Protein AF-T1I8A7-F1 (afdb_monomer_lite)

Sequence (110 aa):
MKFIPIVVASLFAVAVHAVDGAIKDGTYRAETVNFDDKGWKPFVEVTYKDGKIAAVKFDYNSQKDGHLKTTDVEYNKKMKAATGANPE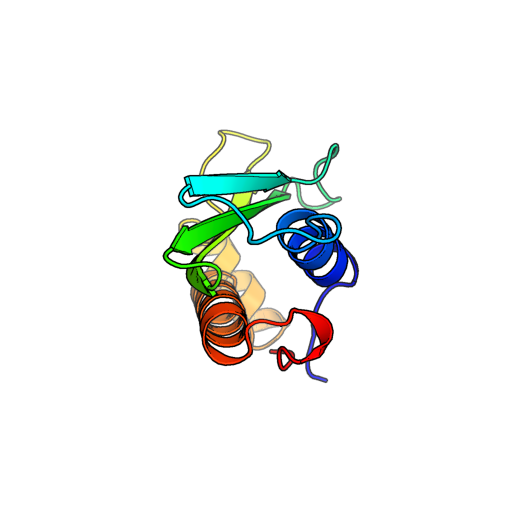EYTVKLAQGLVEKQNPENVDGV

Radius of gyration: 14.25 Å; chains: 1; bounding box: 34×22×40 Å

Organism: Rhodnius prolixus (NCBI:txid13249)

Secondary structure (DSSP, 8-state):
-----HHHHHHHHHHH---SSPPPSEEEEEE-SS--TTSEEEEEEEEEETTEEEEEEEEEEETTT--BGGG-HHHHHHHHHHHS--HHHHHHHHHHHHHHHSSGGGPPP-

Structure (mmCIF, N/CA/C/O backbone):
data_AF-T1I8A7-F1
#
_entry.id   AF-T1I8A7-F1
#
loop_
_atom_site.group_PDB
_atom_site.id
_atom_site.type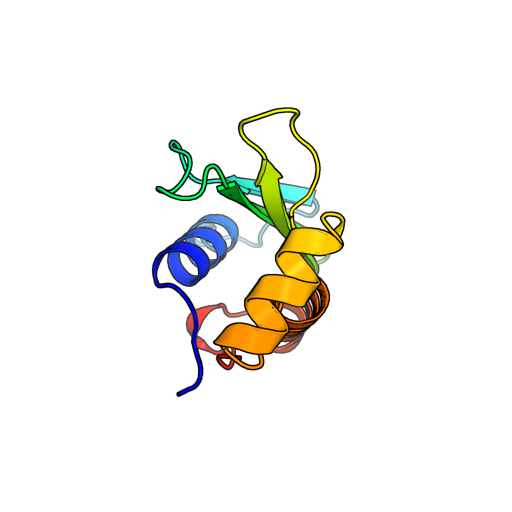_symbol
_atom_site.label_atom_id
_atom_site.label_alt_id
_atom_site.label_comp_id
_atom_site.label_asym_id
_atom_site.label_entity_id
_atom_site.label_seq_id
_atom_site.pdbx_PDB_ins_code
_atom_site.Cartn_x
_atom_site.Cartn_y
_atom_site.Cartn_z
_atom_site.occupancy
_atom_site.B_iso_or_equiv
_atom_site.auth_seq_id
_atom_site.auth_comp_id
_atom_site.auth_asym_id
_atom_site.auth_atom_id
_atom_site.pdbx_PDB_model_num
ATOM 1 N N . MET A 1 1 ? -19.929 -0.951 -0.775 1.00 41.38 1 MET A N 1
ATOM 2 C CA . MET A 1 1 ? -19.191 0.126 -1.464 1.00 41.38 1 MET A CA 1
ATOM 3 C C . MET A 1 1 ? -17.737 -0.299 -1.466 1.00 41.38 1 MET A C 1
ATOM 5 O O . MET A 1 1 ? -17.210 -0.494 -0.383 1.00 41.38 1 MET A O 1
ATOM 9 N N . LYS A 1 2 ? -17.166 -0.591 -2.637 1.00 54.22 2 LYS A N 1
ATOM 10 C CA . LYS A 1 2 ? -15.758 -0.984 -2.786 1.00 54.22 2 LYS A CA 1
ATOM 11 C C . LYS A 1 2 ? -14.898 0.265 -2.544 1.00 54.22 2 LYS A C 1
ATOM 13 O O . LYS A 1 2 ? -15.100 1.256 -3.243 1.00 54.22 2 LYS A O 1
ATOM 18 N N . PHE A 1 3 ? -14.023 0.261 -1.543 1.00 57.38 3 PHE A N 1
ATOM 19 C CA . PHE A 1 3 ? -13.201 1.411 -1.168 1.00 57.38 3 PHE A CA 1
ATOM 20 C C . PHE A 1 3 ? -11.779 1.250 -1.718 1.00 57.38 3 PHE A C 1
ATOM 22 O O . PHE A 1 3 ? -11.038 0.356 -1.321 1.00 57.38 3 PHE A O 1
ATOM 29 N N . ILE A 1 4 ? -11.369 2.170 -2.593 1.00 57.66 4 ILE A N 1
ATOM 30 C CA . ILE A 1 4 ? -9.955 2.519 -2.775 1.00 57.66 4 ILE A CA 1
ATOM 31 C C . ILE A 1 4 ? -9.823 3.969 -2.324 1.00 57.66 4 ILE A C 1
ATOM 33 O O . ILE A 1 4 ? -10.452 4.844 -2.924 1.00 57.66 4 ILE A O 1
ATOM 37 N N . PRO A 1 5 ? -9.053 4.267 -1.266 1.00 59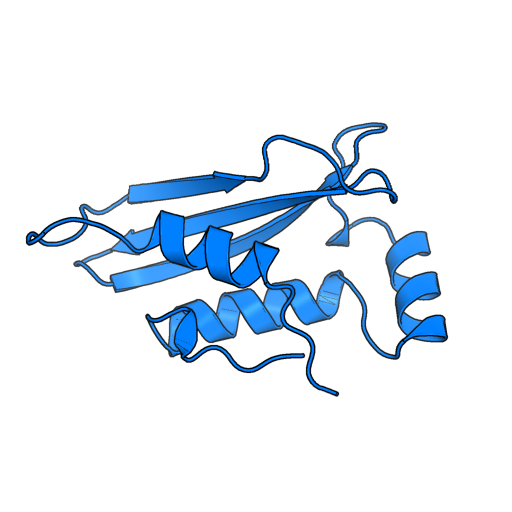.56 5 PRO A N 1
ATOM 38 C CA . PRO A 1 5 ? -8.780 5.648 -0.909 1.00 59.56 5 PRO A CA 1
ATOM 39 C C . PRO A 1 5 ? -8.058 6.329 -2.077 1.00 59.56 5 PRO A C 1
ATOM 41 O O . PRO A 1 5 ? -7.071 5.791 -2.573 1.00 59.56 5 PRO A O 1
ATOM 44 N N . ILE A 1 6 ? -8.491 7.529 -2.475 1.00 60.62 6 ILE A N 1
ATOM 45 C CA . ILE A 1 6 ? -7.841 8.340 -3.529 1.00 60.62 6 ILE A CA 1
ATOM 46 C C . ILE A 1 6 ? -6.322 8.450 -3.290 1.00 60.62 6 ILE A C 1
ATOM 48 O O . ILE A 1 6 ? -5.532 8.382 -4.223 1.00 60.62 6 ILE A O 1
ATOM 52 N N . VAL A 1 7 ? -5.904 8.516 -2.022 1.00 60.06 7 VAL A N 1
ATOM 53 C CA . VAL A 1 7 ? -4.494 8.543 -1.597 1.00 60.06 7 VAL A CA 1
ATOM 54 C C . VAL A 1 7 ? -3.708 7.302 -2.048 1.00 60.06 7 VAL A C 1
ATOM 56 O O . VAL A 1 7 ? -2.550 7.421 -2.434 1.00 60.06 7 VAL A O 1
ATOM 59 N N . VAL A 1 8 ? -4.326 6.119 -2.038 1.00 64.56 8 VAL A N 1
ATOM 60 C CA . VAL A 1 8 ? -3.699 4.853 -2.454 1.00 64.56 8 VAL A CA 1
ATOM 61 C C . VAL A 1 8 ? -3.556 4.796 -3.974 1.00 64.56 8 VAL A C 1
ATOM 63 O O . VAL A 1 8 ? -2.491 4.436 -4.469 1.00 64.56 8 VAL A O 1
ATOM 66 N N . ALA A 1 9 ? -4.580 5.237 -4.712 1.00 63.56 9 ALA A N 1
ATOM 67 C CA . ALA A 1 9 ? -4.505 5.365 -6.167 1.00 63.56 9 ALA A CA 1
ATOM 68 C C . ALA A 1 9 ? -3.393 6.343 -6.592 1.00 63.56 9 ALA A C 1
ATOM 70 O O . ALA A 1 9 ? -2.603 6.023 -7.478 1.00 63.56 9 ALA A O 1
ATOM 71 N N . SER A 1 10 ? -3.255 7.482 -5.901 1.00 65.88 10 SER A N 1
ATOM 72 C CA . SER A 1 10 ? -2.175 8.446 -6.153 1.00 65.88 10 SER A CA 1
ATOM 73 C C . SER A 1 10 ? -0.785 7.883 -5.843 1.00 65.88 10 SER A C 1
ATOM 75 O O . SER A 1 10 ? 0.144 8.114 -6.612 1.00 65.88 10 SER A O 1
ATOM 77 N N . LEU A 1 11 ? -0.619 7.122 -4.754 1.00 73.38 11 LEU A N 1
ATOM 78 C CA . LEU A 1 11 ? 0.661 6.478 -4.431 1.00 73.38 11 LEU A CA 1
ATOM 79 C C . LEU A 1 11 ? 1.054 5.434 -5.479 1.00 73.38 11 LEU A C 1
ATOM 81 O O . LEU A 1 11 ? 2.208 5.400 -5.908 1.00 73.38 11 LEU A O 1
ATOM 85 N N . PHE A 1 12 ? 0.098 4.613 -5.919 1.00 67.81 12 PHE A N 1
ATOM 86 C CA . PHE A 1 12 ? 0.359 3.650 -6.977 1.00 67.81 12 PHE A CA 1
ATOM 87 C C . PHE A 1 12 ? 0.665 4.333 -8.312 1.00 67.81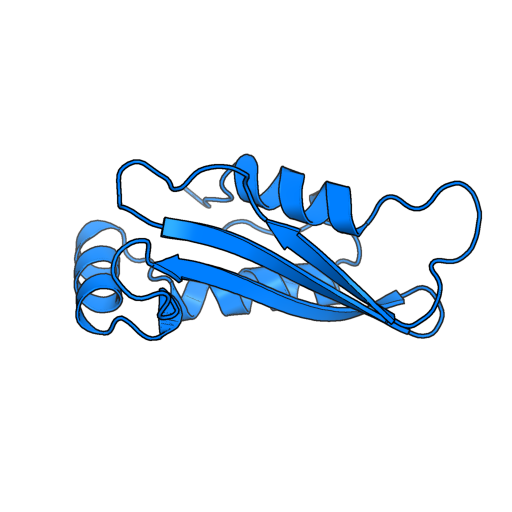 12 PHE A C 1
ATOM 89 O O . PHE A 1 12 ? 1.582 3.906 -9.005 1.00 67.81 12 PHE A O 1
ATOM 96 N N . ALA A 1 13 ? -0.030 5.421 -8.650 1.00 66.88 13 ALA A N 1
ATOM 97 C CA . ALA A 1 13 ? 0.274 6.206 -9.839 1.00 66.88 13 ALA A CA 1
ATOM 98 C C . ALA A 1 13 ? 1.708 6.759 -9.787 1.00 66.88 13 ALA A C 1
ATOM 100 O O . ALA A 1 13 ? 2.470 6.544 -10.725 1.00 66.88 13 ALA A O 1
ATOM 101 N N . VAL A 1 14 ? 2.131 7.393 -8.688 1.00 63.41 14 VAL A N 1
ATOM 102 C CA . VAL A 1 14 ? 3.494 7.950 -8.559 1.00 63.41 14 VAL A CA 1
ATOM 103 C C . VAL A 1 14 ? 4.582 6.883 -8.744 1.00 63.41 14 VAL A C 1
ATOM 105 O O . VAL A 1 14 ? 5.596 7.163 -9.375 1.00 63.41 14 VAL A O 1
ATOM 108 N N . ALA A 1 15 ? 4.367 5.652 -8.269 1.00 60.03 15 ALA A N 1
ATOM 109 C CA . ALA A 1 15 ? 5.314 4.548 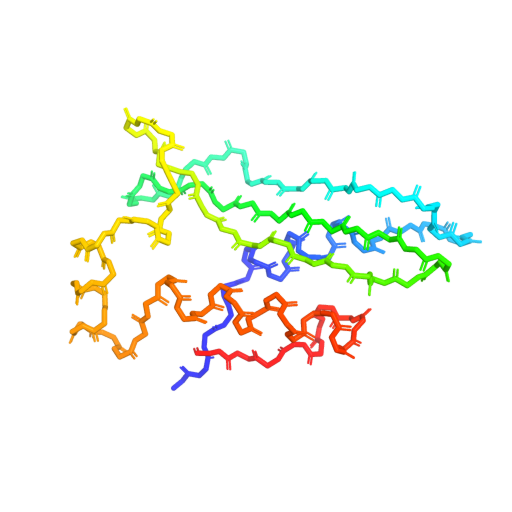-8.455 1.00 60.03 15 ALA A CA 1
ATOM 110 C C . ALA A 1 15 ? 5.310 3.933 -9.876 1.00 60.03 15 ALA A C 1
ATOM 112 O O . ALA A 1 15 ? 6.187 3.129 -10.191 1.00 60.03 15 ALA A O 1
ATOM 113 N N . VAL A 1 16 ? 4.329 4.272 -10.722 1.00 62.12 16 VAL A N 1
ATOM 114 C CA . VAL A 1 16 ? 4.141 3.711 -12.077 1.00 62.12 16 VAL A CA 1
ATOM 115 C C . VAL A 1 16 ? 4.531 4.685 -13.195 1.00 62.12 16 VAL A C 1
ATOM 117 O O . VAL A 1 16 ? 4.812 4.254 -14.311 1.00 62.12 16 VAL A O 1
ATOM 120 N N . HIS A 1 17 ? 4.649 5.987 -12.920 1.00 56.62 17 HIS A N 1
ATOM 121 C CA . HIS A 1 17 ? 5.047 6.963 -13.939 1.00 56.62 17 HIS A CA 1
ATOM 122 C C . HIS A 1 17 ? 6.568 6.97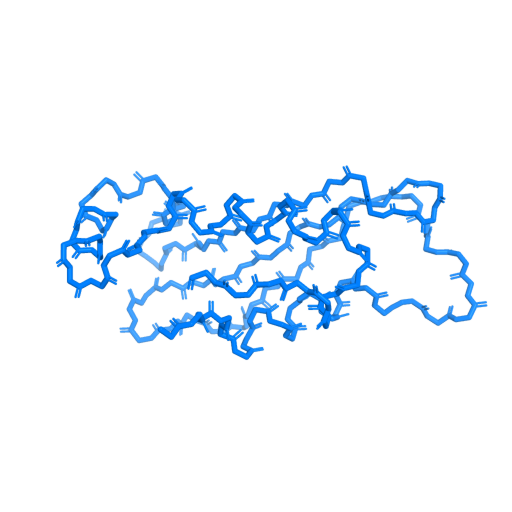0 -14.171 1.00 56.62 17 HIS A C 1
ATOM 124 O O . HIS A 1 17 ? 7.307 7.682 -13.491 1.00 56.62 17 HIS A O 1
ATOM 130 N N . ALA A 1 18 ? 7.028 6.253 -15.200 1.00 48.28 18 ALA A N 1
ATOM 131 C CA . ALA A 1 18 ? 8.282 6.569 -15.878 1.00 48.28 18 ALA A CA 1
ATOM 132 C C . ALA A 1 18 ? 8.016 7.009 -17.323 1.00 48.28 18 ALA A C 1
ATOM 134 O O . ALA A 1 18 ? 7.353 6.326 -18.099 1.00 48.28 18 ALA A O 1
ATOM 135 N N . VAL A 1 19 ? 8.548 8.188 -17.634 1.00 46.25 19 VAL A N 1
ATOM 136 C CA . VAL A 1 19 ? 8.667 8.835 -18.947 1.00 46.25 19 VAL A CA 1
ATOM 137 C C . VAL A 1 19 ? 9.212 7.872 -20.005 1.00 46.25 19 VAL A C 1
ATOM 139 O O . VAL A 1 19 ? 10.302 7.354 -19.796 1.00 46.25 19 VAL A O 1
ATOM 142 N N . ASP A 1 20 ? 8.480 7.695 -21.116 1.00 49.53 20 ASP A N 1
ATOM 143 C CA . ASP A 1 20 ? 8.882 7.283 -22.488 1.00 49.53 20 ASP A CA 1
ATOM 144 C C . ASP A 1 20 ? 10.015 6.240 -22.686 1.00 49.53 20 ASP A C 1
ATOM 146 O O . ASP A 1 20 ? 10.580 6.089 -23.769 1.00 49.53 20 ASP A O 1
ATOM 150 N N . GLY A 1 21 ? 10.339 5.465 -21.657 1.00 56.31 21 GLY A N 1
ATOM 151 C CA . GLY A 1 21 ? 11.402 4.473 -21.625 1.00 56.31 21 GLY A CA 1
ATOM 152 C C . GLY A 1 21 ? 11.072 3.398 -20.599 1.00 56.31 21 GLY A C 1
ATOM 153 O O . GLY A 1 21 ? 10.456 3.672 -19.571 1.00 56.31 21 GLY A O 1
ATOM 154 N N . ALA A 1 22 ? 11.453 2.156 -20.899 1.00 66.94 22 ALA A N 1
ATOM 155 C CA . ALA A 1 22 ? 11.194 1.014 -20.030 1.00 66.94 22 ALA A CA 1
ATOM 156 C C . ALA A 1 22 ? 11.653 1.312 -18.592 1.00 66.94 22 ALA A C 1
ATOM 158 O O . ALA A 1 22 ? 12.802 1.711 -18.371 1.00 66.94 22 ALA A O 1
ATOM 159 N N . ILE A 1 23 ? 10.751 1.128 -17.621 1.00 75.12 23 ILE A N 1
ATOM 160 C CA . ILE A 1 23 ? 11.089 1.235 -16.199 1.00 75.12 23 ILE A CA 1
ATOM 161 C C . ILE A 1 23 ? 12.251 0.282 -15.925 1.00 75.12 23 ILE A C 1
ATOM 163 O O . ILE A 1 23 ? 12.194 -0.894 -16.289 1.00 75.12 23 ILE A O 1
ATOM 167 N N . LYS A 1 24 ? 13.320 0.803 -15.315 1.00 84.38 24 LYS A N 1
ATOM 168 C CA . LYS A 1 24 ? 14.473 -0.014 -14.941 1.00 84.38 24 LYS A CA 1
ATOM 169 C C . LYS A 1 24 ? 14.070 -1.004 -13.857 1.00 84.38 24 LYS A C 1
ATOM 171 O O . LYS A 1 24 ? 13.308 -0.667 -12.953 1.00 84.38 24 LYS A O 1
ATOM 176 N N . ASP A 1 25 ? 14.649 -2.193 -13.921 1.00 89.94 25 ASP A N 1
ATOM 177 C CA . ASP A 1 25 ? 14.532 -3.172 -12.850 1.00 89.94 25 ASP A CA 1
ATOM 178 C C . ASP A 1 25 ? 14.988 -2.564 -11.519 1.00 89.94 25 ASP A C 1
ATOM 180 O O . ASP A 1 25 ? 16.040 -1.922 -11.430 1.00 89.94 25 ASP A O 1
ATOM 184 N N . GLY A 1 26 ? 14.187 -2.764 -10.477 1.00 89.56 26 GLY A N 1
ATOM 185 C CA . GLY A 1 26 ? 14.437 -2.176 -9.167 1.00 89.56 26 GLY A CA 1
ATOM 186 C C . GLY A 1 26 ? 13.176 -2.032 -8.327 1.00 89.56 26 GLY A C 1
ATOM 187 O O . GLY A 1 26 ? 12.064 -2.240 -8.805 1.00 89.56 26 GLY A O 1
ATOM 188 N N . THR A 1 27 ? 13.358 -1.669 -7.058 1.00 92.38 27 THR A N 1
ATOM 189 C CA . THR A 1 27 ? 12.258 -1.418 -6.119 1.00 92.38 27 THR A CA 1
ATOM 190 C C . THR A 1 27 ? 12.129 0.073 -5.851 1.00 92.38 27 THR A C 1
ATOM 192 O O . THR A 1 27 ? 13.090 0.726 -5.447 1.00 92.38 27 THR A O 1
ATOM 195 N N . TYR A 1 28 ? 10.923 0.594 -6.041 1.00 89.44 28 TYR A N 1
ATOM 196 C CA . TYR A 1 28 ? 10.572 1.999 -5.883 1.00 89.44 28 TYR A CA 1
ATOM 197 C C . TYR A 1 28 ? 9.588 2.141 -4.735 1.00 89.44 28 TYR A C 1
ATOM 199 O O . TYR A 1 28 ? 8.638 1.368 -4.639 1.00 89.44 28 TYR A O 1
ATOM 207 N N . ARG A 1 29 ? 9.801 3.132 -3.870 1.00 90.56 29 ARG A N 1
ATOM 208 C CA . ARG A 1 29 ? 8.950 3.386 -2.706 1.00 90.56 29 ARG A CA 1
ATOM 209 C C . ARG A 1 29 ? 8.287 4.751 -2.822 1.00 90.56 29 ARG A C 1
ATOM 211 O O . ARG A 1 29 ? 8.966 5.739 -3.083 1.00 90.56 29 ARG A O 1
ATOM 218 N N . ALA A 1 30 ? 6.987 4.802 -2.556 1.00 88.50 30 ALA A N 1
ATOM 219 C CA . ALA A 1 30 ? 6.236 6.037 -2.373 1.00 88.50 30 ALA A CA 1
ATOM 220 C C . ALA A 1 30 ? 5.485 5.990 -1.037 1.00 88.50 30 ALA A C 1
ATOM 222 O O . ALA A 1 30 ? 4.975 4.947 -0.636 1.00 88.50 30 ALA A O 1
ATOM 223 N N . GLU A 1 31 ? 5.400 7.120 -0.343 1.00 90.38 31 GLU A N 1
ATOM 224 C CA . GLU A 1 31 ? 4.652 7.265 0.908 1.00 90.38 31 GLU A CA 1
ATOM 225 C C . GLU A 1 31 ? 4.066 8.672 1.024 1.00 90.38 31 GLU A C 1
ATOM 227 O O . GLU A 1 31 ? 4.544 9.606 0.376 1.00 90.38 31 GLU A O 1
ATOM 232 N N . THR A 1 32 ? 3.012 8.839 1.824 1.00 87.94 32 THR A N 1
ATOM 233 C CA . THR A 1 32 ? 2.488 10.183 2.101 1.00 87.94 32 THR A CA 1
ATOM 234 C C . THR A 1 32 ? 3.447 10.965 2.989 1.00 87.94 32 THR A C 1
ATOM 236 O O . THR A 1 32 ? 4.148 10.395 3.818 1.00 87.94 32 THR A O 1
ATOM 239 N N . VAL A 1 33 ? 3.448 12.293 2.861 1.00 89.19 33 VAL A N 1
ATOM 240 C CA . VAL A 1 33 ? 4.275 13.165 3.715 1.00 89.19 33 VAL A CA 1
ATOM 241 C C . VAL A 1 33 ? 3.810 13.106 5.173 1.00 89.19 33 VAL A C 1
ATOM 243 O O . VAL A 1 33 ? 4.624 13.003 6.088 1.00 89.19 33 VAL A O 1
ATOM 246 N N . ASN A 1 34 ? 2.493 13.127 5.382 1.00 92.06 34 ASN A N 1
ATOM 247 C CA . ASN A 1 34 ? 1.878 13.185 6.704 1.00 92.06 34 ASN A CA 1
ATOM 248 C C . ASN A 1 34 ? 1.211 11.854 7.079 1.00 92.06 34 ASN A C 1
ATOM 250 O O . ASN A 1 34 ? 0.811 11.074 6.206 1.00 92.06 34 ASN A O 1
ATOM 254 N N . PHE A 1 35 ? 1.072 11.634 8.386 1.00 94.00 35 PHE A N 1
ATOM 255 C CA . PHE A 1 35 ? 0.188 10.616 8.955 1.00 94.00 35 PHE A CA 1
ATOM 256 C C . PHE A 1 35 ? -1.275 11.067 8.829 1.00 94.00 35 PHE A C 1
ATOM 258 O O . PHE A 1 35 ? -1.553 12.266 8.820 1.00 94.00 35 PHE A O 1
ATOM 265 N N . ASP A 1 36 ? -2.197 10.112 8.728 1.00 92.75 36 ASP A N 1
ATOM 266 C CA . ASP A 1 36 ? -3.635 10.378 8.786 1.00 92.75 36 ASP A CA 1
ATOM 267 C C . ASP A 1 36 ? -4.107 10.716 10.216 1.00 92.75 36 ASP A C 1
ATOM 269 O O . ASP A 1 36 ? -3.364 10.576 11.191 1.00 92.75 36 ASP A O 1
ATOM 273 N N . ASP A 1 37 ? -5.377 11.107 10.363 1.00 93.25 37 ASP A N 1
ATOM 274 C CA . ASP A 1 37 ? -5.995 11.435 11.663 1.00 93.25 37 ASP A CA 1
ATOM 275 C C . ASP A 1 37 ? -6.043 10.247 12.646 1.00 93.25 37 ASP A C 1
ATOM 277 O O . ASP A 1 37 ? -6.434 10.389 13.807 1.00 93.25 37 ASP A O 1
ATOM 281 N N . LYS A 1 38 ? -5.709 9.040 12.178 1.00 92.69 38 LYS A N 1
ATOM 282 C CA . LYS A 1 38 ? -5.622 7.811 12.970 1.00 92.69 38 LYS A CA 1
ATOM 283 C C . LYS A 1 38 ? -4.171 7.428 13.280 1.00 92.69 38 LYS A C 1
ATOM 285 O O . LYS A 1 38 ? -3.967 6.380 13.891 1.00 92.69 38 LYS A O 1
ATOM 290 N N . GLY A 1 39 ? -3.196 8.261 12.912 1.00 95.88 39 GLY A N 1
ATOM 291 C CA . GLY A 1 39 ? -1.776 8.050 13.175 1.00 95.88 39 GLY A CA 1
ATOM 292 C C . GLY A 1 39 ? -1.112 7.048 12.229 1.00 95.88 39 GLY A C 1
ATOM 293 O O . GLY A 1 39 ? -0.097 6.462 12.598 1.00 95.88 39 GLY A O 1
ATOM 294 N N . TRP A 1 40 ? -1.658 6.824 11.031 1.00 96.19 40 TRP A N 1
ATOM 295 C CA . TRP A 1 40 ? -1.110 5.887 10.047 1.00 96.19 40 TRP A CA 1
ATOM 296 C C . TRP A 1 40 ? -0.579 6.607 8.810 1.00 96.19 40 TRP A C 1
ATOM 298 O O . TRP A 1 40 ? -1.242 7.474 8.248 1.00 96.19 40 TRP A O 1
ATOM 308 N N . LYS A 1 41 ? 0.608 6.212 8.343 1.00 95.19 41 LYS A N 1
ATOM 309 C CA . LYS A 1 41 ? 1.224 6.740 7.120 1.00 95.19 41 LYS A CA 1
ATOM 310 C C . LYS A 1 41 ? 1.290 5.654 6.042 1.00 95.19 41 LYS A C 1
ATOM 312 O O . LYS A 1 41 ? 2.139 4.766 6.173 1.00 95.19 41 LYS A O 1
ATOM 317 N N . PRO A 1 42 ? 0.418 5.677 5.015 1.00 94.56 42 PRO A N 1
ATOM 318 C CA . PRO A 1 42 ? 0.461 4.704 3.929 1.00 94.56 42 PRO A CA 1
ATOM 319 C C . PRO A 1 42 ? 1.759 4.793 3.129 1.00 94.56 42 PRO A C 1
ATOM 321 O O . PRO A 1 42 ? 2.287 5.879 2.877 1.00 94.56 42 PRO A O 1
ATOM 324 N N . PHE A 1 43 ? 2.219 3.638 2.666 1.00 94.19 43 PHE A N 1
ATOM 325 C CA . PHE A 1 43 ? 3.308 3.513 1.715 1.00 94.19 43 PHE A CA 1
ATOM 326 C C . PHE A 1 43 ? 3.061 2.367 0.741 1.00 94.19 43 PHE A C 1
ATOM 328 O O . PHE A 1 43 ? 2.417 1.374 1.080 1.00 94.19 43 PHE A O 1
ATOM 335 N N . VAL A 1 44 ? 3.653 2.476 -0.442 1.00 94.38 44 VAL A N 1
ATOM 336 C CA . VAL A 1 44 ? 3.785 1.389 -1.406 1.00 94.38 44 VAL A CA 1
ATOM 337 C C . VAL A 1 44 ? 5.251 1.197 -1.777 1.00 94.38 44 VAL A C 1
ATOM 339 O O . VAL A 1 44 ? 5.983 2.165 -1.969 1.00 94.38 44 VAL A O 1
ATOM 342 N N . GLU A 1 45 ? 5.671 -0.055 -1.904 1.00 94.19 45 GLU A N 1
ATOM 343 C CA . GLU A 1 45 ? 6.896 -0.460 -2.584 1.00 94.19 45 GLU A CA 1
ATOM 344 C C . GLU A 1 45 ? 6.519 -1.288 -3.813 1.00 94.19 45 GLU A C 1
ATOM 346 O O . GLU A 1 45 ? 5.755 -2.246 -3.702 1.00 94.19 45 GLU A O 1
ATOM 351 N N . VAL A 1 46 ? 7.032 -0.912 -4.981 1.00 93.31 46 VAL A N 1
ATOM 352 C CA . VAL A 1 46 ? 6.783 -1.584 -6.260 1.00 93.31 46 VAL A CA 1
ATOM 353 C C . VAL A 1 46 ? 8.115 -2.056 -6.820 1.00 93.31 46 VAL A C 1
ATOM 355 O O . VAL A 1 46 ? 9.018 -1.249 -7.034 1.00 93.31 46 VAL A O 1
ATOM 358 N N . THR A 1 47 ? 8.245 -3.356 -7.059 1.00 93.56 47 THR A N 1
ATOM 359 C CA . THR A 1 47 ? 9.410 -3.940 -7.725 1.00 93.56 47 THR A CA 1
ATOM 360 C C . THR A 1 47 ? 9.105 -4.134 -9.198 1.00 93.56 47 THR A C 1
ATOM 362 O O . THR A 1 47 ? 8.163 -4.851 -9.538 1.00 93.56 47 THR A O 1
ATOM 365 N N . TYR A 1 48 ? 9.928 -3.547 -10.061 1.00 91.75 48 TYR A N 1
ATOM 366 C CA . TYR A 1 48 ? 9.904 -3.781 -11.497 1.00 91.75 48 TYR A CA 1
ATOM 367 C C . TYR A 1 48 ? 10.937 -4.816 -11.907 1.00 91.75 48 TYR A C 1
ATOM 369 O O . TYR A 1 48 ? 12.050 -4.850 -11.375 1.00 91.75 48 TYR A O 1
ATOM 377 N N . LYS A 1 49 ? 10.546 -5.636 -12.877 1.00 91.56 49 LYS A N 1
ATOM 378 C CA . LYS A 1 49 ? 11.414 -6.563 -13.587 1.00 91.56 49 LYS A CA 1
ATOM 379 C C . LYS A 1 49 ? 10.966 -6.665 -15.039 1.00 91.56 49 LYS A C 1
ATOM 381 O O . LYS A 1 49 ? 9.776 -6.860 -15.293 1.00 91.56 49 LYS A O 1
ATOM 386 N N . ASP A 1 50 ? 11.897 -6.531 -15.975 1.00 90.06 50 ASP A N 1
ATOM 387 C CA . ASP A 1 50 ? 11.643 -6.616 -17.416 1.00 90.06 50 ASP A CA 1
ATOM 388 C C . ASP A 1 50 ? 10.523 -5.654 -17.868 1.00 90.06 50 ASP A C 1
ATOM 390 O O . ASP A 1 50 ? 9.650 -5.995 -18.671 1.00 90.06 50 ASP A O 1
ATOM 394 N N . GLY A 1 51 ? 10.506 -4.446 -17.289 1.00 85.88 51 GLY A N 1
ATOM 395 C CA . GLY A 1 51 ? 9.500 -3.416 -17.568 1.00 85.88 51 GLY A CA 1
ATOM 396 C C . GLY A 1 51 ? 8.092 -3.705 -17.027 1.00 85.88 51 GLY A C 1
ATOM 397 O O . GLY A 1 51 ? 7.153 -3.008 -17.403 1.00 85.88 51 GLY A O 1
ATOM 398 N N . LYS A 1 52 ? 7.922 -4.710 -16.157 1.00 89.75 52 LYS A N 1
ATOM 399 C CA . LYS A 1 52 ? 6.640 -5.082 -15.532 1.00 89.75 52 LYS A CA 1
ATOM 400 C C . LYS A 1 52 ? 6.713 -5.021 -14.015 1.00 89.75 52 LYS A C 1
ATOM 402 O O . LYS A 1 52 ? 7.773 -5.228 -13.432 1.00 89.75 52 LYS A O 1
ATOM 407 N N . ILE A 1 53 ? 5.571 -4.809 -13.368 1.00 92.06 53 ILE A N 1
ATOM 408 C CA . ILE A 1 53 ? 5.442 -4.921 -11.915 1.00 92.06 53 ILE A CA 1
ATOM 409 C C . ILE A 1 53 ? 5.551 -6.401 -11.537 1.00 92.06 53 ILE A C 1
ATOM 411 O O . ILE A 1 53 ? 4.683 -7.201 -11.887 1.00 92.06 53 ILE A O 1
ATOM 415 N N . ALA A 1 54 ? 6.615 -6.757 -10.824 1.00 95.31 54 ALA A N 1
ATOM 416 C CA . ALA A 1 54 ? 6.892 -8.111 -10.353 1.00 95.31 54 ALA A CA 1
ATOM 417 C C . ALA A 1 54 ? 6.399 -8.350 -8.919 1.00 95.31 54 ALA A C 1
ATOM 419 O O . ALA A 1 54 ? 6.017 -9.467 -8.578 1.00 95.31 54 ALA A O 1
ATOM 420 N N . ALA A 1 55 ? 6.409 -7.314 -8.077 1.00 95.81 55 ALA A N 1
ATOM 421 C CA . ALA A 1 55 ? 5.919 -7.387 -6.706 1.00 95.81 55 ALA A CA 1
ATOM 422 C C . ALA A 1 55 ? 5.424 -6.023 -6.226 1.00 95.81 55 ALA A C 1
ATOM 424 O O . ALA A 1 55 ? 5.932 -4.981 -6.642 1.00 95.81 55 ALA A O 1
ATOM 425 N N . VAL A 1 56 ? 4.453 -6.046 -5.316 1.00 95.56 56 VAL A N 1
ATOM 426 C CA . VAL A 1 56 ? 3.939 -4.857 -4.638 1.00 95.56 56 VAL A CA 1
ATOM 427 C C . VAL A 1 56 ? 3.830 -5.163 -3.153 1.00 95.56 56 VAL A C 1
ATOM 429 O O . VAL A 1 56 ? 3.290 -6.197 -2.764 1.00 95.56 56 VAL A O 1
ATOM 432 N N . LYS A 1 57 ? 4.308 -4.243 -2.320 1.00 96.00 57 LYS A N 1
ATOM 433 C CA . LYS A 1 57 ? 4.029 -4.208 -0.887 1.00 96.00 57 LYS A CA 1
ATOM 434 C C . LYS A 1 57 ? 3.293 -2.917 -0.587 1.00 96.00 57 LYS A C 1
ATOM 436 O O . LYS A 1 57 ? 3.813 -1.839 -0.840 1.00 96.00 57 LYS A O 1
ATOM 441 N N . PHE A 1 58 ? 2.097 -3.030 -0.037 1.00 94.81 58 PHE A N 1
ATOM 442 C CA . PHE A 1 58 ? 1.293 -1.893 0.387 1.00 94.81 58 PHE A CA 1
ATOM 443 C C . PHE A 1 58 ? 0.991 -2.049 1.873 1.00 94.81 58 PHE A C 1
ATOM 445 O O . PHE A 1 58 ? 0.522 -3.102 2.288 1.00 94.81 58 PHE A O 1
ATOM 452 N N . ASP A 1 59 ? 1.292 -1.034 2.679 1.00 97.00 59 ASP A N 1
ATOM 453 C CA . ASP A 1 59 ? 0.984 -1.038 4.110 1.00 97.00 59 ASP A CA 1
ATOM 454 C C . ASP A 1 59 ? 1.012 0.394 4.666 1.00 97.00 59 ASP A C 1
ATOM 456 O O . ASP A 1 59 ? 1.089 1.373 3.924 1.00 97.00 59 ASP A O 1
ATOM 460 N N . TYR A 1 60 ? 0.932 0.524 5.986 1.00 96.56 60 TYR A N 1
ATOM 461 C CA . TYR A 1 60 ? 0.963 1.783 6.700 1.00 96.56 60 TYR A CA 1
ATOM 462 C C . TYR A 1 60 ? 1.906 1.675 7.895 1.00 96.56 60 TYR A C 1
ATOM 464 O O . TYR A 1 60 ? 1.862 0.695 8.634 1.00 96.56 60 TYR A O 1
ATOM 472 N N . ASN A 1 61 ? 2.699 2.718 8.127 1.00 97.25 61 ASN A N 1
ATOM 473 C CA . ASN A 1 61 ? 3.515 2.843 9.333 1.00 97.25 61 ASN A CA 1
ATOM 474 C C . ASN A 1 61 ? 2.740 3.573 10.437 1.00 97.25 61 ASN A C 1
ATOM 476 O O . ASN A 1 61 ? 2.128 4.613 10.179 1.00 97.25 61 ASN A O 1
ATOM 480 N N . SER A 1 62 ? 2.809 3.055 11.661 1.00 97.06 62 SER A N 1
ATOM 481 C CA . SER A 1 62 ? 2.306 3.704 12.875 1.00 97.06 62 SER A CA 1
ATOM 482 C C . SER A 1 62 ? 3.146 4.930 13.238 1.00 97.06 62 SER A C 1
ATOM 484 O O . SER A 1 62 ? 4.376 4.869 13.264 1.00 97.06 62 SER A O 1
ATOM 486 N N . GLN A 1 63 ? 2.496 6.039 13.592 1.00 97.25 63 GLN A N 1
ATOM 487 C CA . GLN A 1 63 ? 3.162 7.224 14.143 1.00 97.25 63 GLN A CA 1
ATOM 488 C C . GLN A 1 63 ? 3.785 6.958 15.518 1.00 97.25 63 GLN A C 1
ATOM 490 O O . GLN A 1 63 ? 4.746 7.619 15.902 1.00 97.25 63 GLN A O 1
ATOM 495 N N . LYS A 1 64 ? 3.221 6.014 16.278 1.00 94.94 64 LYS A N 1
ATOM 496 C CA . LYS A 1 64 ? 3.571 5.789 17.683 1.00 94.94 64 LYS A CA 1
ATOM 497 C C . LYS A 1 64 ? 4.943 5.132 17.849 1.00 94.94 64 LYS A C 1
ATOM 499 O O . LYS A 1 64 ? 5.678 5.459 18.772 1.00 94.94 64 LYS A O 1
ATOM 504 N N . ASP A 1 65 ? 5.242 4.171 16.991 1.00 95.19 65 ASP A N 1
ATOM 505 C CA . ASP A 1 65 ? 6.320 3.188 17.163 1.00 95.19 65 ASP A CA 1
ATOM 506 C C . ASP A 1 65 ? 6.773 2.563 15.828 1.00 95.19 65 ASP A C 1
ATOM 508 O O . ASP A 1 65 ? 7.638 1.691 15.819 1.00 95.19 65 ASP A O 1
ATOM 512 N N . GLY A 1 66 ? 6.213 2.996 14.692 1.00 96.12 66 GLY A N 1
ATOM 513 C CA . GLY A 1 66 ? 6.634 2.557 13.362 1.00 96.12 66 GLY A CA 1
ATOM 514 C C . GLY A 1 66 ? 6.206 1.145 12.960 1.00 96.12 66 GLY A C 1
ATOM 515 O O . GLY A 1 66 ? 6.579 0.712 11.872 1.00 96.12 66 GLY A O 1
ATOM 516 N N . HIS A 1 67 ? 5.431 0.422 13.778 1.00 97.50 67 HIS A N 1
ATOM 517 C CA . HIS A 1 67 ? 4.943 -0.901 13.379 1.00 97.50 67 HIS A CA 1
ATOM 518 C C . HIS A 1 67 ? 3.952 -0.813 12.207 1.00 97.50 67 HIS A C 1
ATOM 520 O O . HIS A 1 67 ? 3.367 0.241 11.930 1.00 97.50 67 HIS A O 1
ATOM 526 N N . LEU A 1 68 ? 3.774 -1.937 11.511 1.00 98.06 68 LEU A N 1
ATOM 527 C CA . LEU A 1 68 ? 2.889 -2.028 10.356 1.00 98.06 68 LEU A CA 1
ATOM 528 C C . LEU A 1 68 ? 1.436 -2.192 10.788 1.00 98.06 68 LEU A C 1
ATOM 530 O O . LEU A 1 68 ? 1.127 -3.004 11.660 1.00 98.06 68 LEU A O 1
ATOM 534 N N . LYS A 1 69 ? 0.522 -1.495 10.121 1.00 97.38 69 LYS A N 1
ATOM 535 C CA . LYS A 1 69 ? -0.912 -1.561 10.427 1.00 97.38 69 LYS A CA 1
ATOM 536 C C . LYS A 1 69 ? -1.500 -2.956 10.236 1.00 97.38 69 LYS A C 1
ATOM 538 O O . LYS A 1 69 ? -2.392 -3.346 10.983 1.00 97.38 69 LYS A O 1
ATOM 543 N N . THR A 1 70 ? -0.978 -3.724 9.282 1.00 97.31 70 THR A N 1
ATOM 544 C CA . THR A 1 70 ? -1.320 -5.147 9.104 1.00 97.31 70 THR A CA 1
ATOM 545 C C . THR A 1 70 ? -0.970 -6.000 10.322 1.00 97.31 70 THR A C 1
ATOM 547 O O . THR A 1 70 ? -1.679 -6.958 10.601 1.00 97.31 70 THR A O 1
ATOM 550 N N . THR A 1 71 ? 0.053 -5.623 11.093 1.00 97.81 71 THR A N 1
ATOM 551 C CA . THR A 1 71 ? 0.487 -6.346 12.302 1.00 97.81 71 THR A CA 1
ATOM 552 C C . THR A 1 71 ? -0.240 -5.910 13.579 1.00 97.81 71 THR A C 1
ATOM 554 O O . THR A 1 71 ? -0.126 -6.579 14.606 1.00 97.81 71 THR A O 1
ATOM 557 N N . ASP A 1 72 ? -1.027 -4.827 13.536 1.00 97.56 72 ASP A N 1
ATOM 558 C CA . ASP A 1 72 ? -1.840 -4.377 14.670 1.00 97.56 72 ASP A CA 1
ATOM 559 C C . ASP A 1 72 ? -3.118 -5.222 14.784 1.00 97.56 72 ASP A C 1
ATOM 561 O O . ASP A 1 72 ? -4.152 -4.944 14.166 1.00 97.56 72 ASP A O 1
ATOM 565 N N . VAL A 1 73 ? -3.051 -6.287 15.582 1.00 97.25 73 VAL A N 1
ATOM 566 C CA . VAL A 1 73 ? -4.159 -7.235 15.788 1.00 97.25 73 VAL A CA 1
ATOM 567 C C . VAL A 1 73 ? -5.427 -6.537 16.291 1.00 97.25 73 VAL A C 1
ATOM 569 O O . VAL A 1 73 ? -6.538 -6.871 15.871 1.00 97.25 73 VAL A O 1
ATOM 572 N N . GLU A 1 74 ? -5.287 -5.558 17.183 1.00 96.38 74 GLU A N 1
ATOM 573 C CA . GLU A 1 74 ? -6.432 -4.876 17.783 1.00 96.38 74 GLU A CA 1
ATOM 574 C C . GLU A 1 74 ? -7.078 -3.900 16.799 1.00 96.38 74 GLU A C 1
ATOM 576 O O . GLU A 1 74 ? -8.308 -3.836 16.714 1.00 96.38 74 GLU A O 1
ATOM 581 N N . TYR A 1 75 ? -6.280 -3.187 16.000 1.00 95.50 75 TYR A N 1
ATOM 582 C CA . TYR A 1 75 ? -6.803 -2.343 14.929 1.00 95.50 75 TYR A CA 1
ATOM 583 C C . TYR A 1 75 ? -7.509 -3.176 13.856 1.00 95.50 75 TYR A C 1
ATOM 585 O O . TYR A 1 75 ? -8.622 -2.828 13.451 1.00 95.50 75 TYR A O 1
ATOM 593 N N . ASN A 1 76 ? -6.914 -4.299 13.437 1.00 95.81 76 ASN A N 1
ATOM 594 C CA . ASN A 1 76 ? -7.520 -5.215 12.469 1.00 95.81 76 ASN A CA 1
ATOM 595 C C . ASN A 1 76 ? -8.895 -5.705 12.937 1.00 95.81 76 ASN A C 1
ATOM 597 O O . ASN A 1 76 ? -9.872 -5.582 12.195 1.00 95.81 76 ASN A O 1
ATOM 601 N N . LYS A 1 77 ? -9.004 -6.191 14.181 1.00 96.62 77 LYS A N 1
ATOM 602 C CA . LYS A 1 77 ? -10.283 -6.640 14.760 1.00 96.62 77 LYS A CA 1
ATOM 603 C C . LYS A 1 77 ? -11.315 -5.516 14.818 1.00 96.62 77 LYS A C 1
ATOM 605 O O . LYS A 1 77 ? -12.452 -5.708 14.388 1.00 96.62 77 LYS A O 1
ATOM 610 N N . LYS A 1 78 ? -10.928 -4.342 15.334 1.00 96.06 78 LYS A N 1
ATOM 611 C CA . LYS A 1 78 ? -11.833 -3.189 15.478 1.00 96.06 78 LYS A CA 1
ATOM 612 C C . LYS A 1 78 ? -12.355 -2.712 14.130 1.00 96.06 78 LYS A C 1
ATOM 614 O O . LYS A 1 78 ? -13.553 -2.475 13.995 1.00 96.06 78 LYS A O 1
ATOM 619 N N . MET A 1 79 ? -11.480 -2.602 13.130 1.00 93.56 79 MET A N 1
ATOM 620 C CA . MET A 1 79 ? -11.882 -2.187 11.789 1.00 93.56 79 MET A CA 1
ATOM 621 C C . MET A 1 79 ? -12.786 -3.239 11.140 1.00 93.56 79 MET A C 1
ATOM 623 O O . MET A 1 79 ? -13.855 -2.878 10.656 1.00 93.56 79 MET A O 1
ATOM 627 N N . LYS A 1 80 ? -12.441 -4.533 11.237 1.00 94.25 80 LYS A N 1
ATOM 628 C CA . LYS A 1 80 ? -13.269 -5.620 10.692 1.00 94.25 80 LYS A CA 1
ATOM 629 C C . LYS A 1 80 ? -14.682 -5.600 11.267 1.00 94.25 80 LYS A C 1
ATOM 631 O O . LYS A 1 80 ? -15.641 -5.720 10.512 1.00 94.25 80 LYS A O 1
ATOM 636 N N . ALA A 1 81 ? -14.809 -5.417 12.580 1.00 95.44 81 ALA A N 1
ATOM 637 C CA . ALA A 1 81 ? -16.105 -5.345 13.247 1.00 95.44 81 ALA A CA 1
ATOM 638 C C . ALA A 1 81 ? -16.923 -4.114 12.821 1.00 95.44 81 ALA A C 1
ATOM 640 O O . ALA A 1 81 ? -18.140 -4.206 12.690 1.00 95.44 81 ALA A O 1
ATOM 641 N N . ALA A 1 82 ? -16.268 -2.972 12.596 1.00 93.44 82 ALA A N 1
ATOM 642 C CA . ALA A 1 82 ? -16.940 -1.722 12.248 1.00 93.44 82 ALA A CA 1
ATOM 643 C C . ALA A 1 82 ? -17.314 -1.612 10.760 1.00 93.44 82 ALA A C 1
ATOM 645 O O . ALA A 1 82 ? -18.332 -1.005 10.434 1.00 93.44 82 ALA A O 1
ATOM 646 N N . THR A 1 83 ? -16.492 -2.150 9.854 1.00 89.38 83 THR A N 1
ATOM 647 C CA . THR A 1 83 ? -16.617 -1.899 8.405 1.00 89.38 83 THR A CA 1
ATOM 648 C C . THR A 1 83 ? -16.680 -3.160 7.547 1.00 89.38 83 THR A C 1
ATOM 650 O O . THR A 1 83 ? -16.956 -3.062 6.354 1.00 89.38 83 THR A O 1
ATOM 653 N N . GLY A 1 84 ? -16.415 -4.344 8.107 1.00 90.06 84 GLY A N 1
ATOM 654 C CA . GLY A 1 84 ? -16.299 -5.596 7.352 1.00 90.06 84 GLY A CA 1
ATOM 655 C C . GLY A 1 84 ? -14.960 -5.782 6.622 1.00 90.06 84 GLY A C 1
ATOM 656 O O . GLY A 1 84 ? -14.713 -6.860 6.078 1.00 90.06 84 GLY A O 1
ATOM 657 N N . ALA A 1 85 ? -14.064 -4.791 6.665 1.00 90.69 85 ALA A N 1
ATOM 658 C CA . ALA A 1 85 ? -12.726 -4.831 6.072 1.00 90.69 85 ALA A CA 1
ATOM 659 C C . ALA A 1 85 ? -11.637 -4.620 7.135 1.00 90.69 85 ALA A C 1
ATOM 661 O O . ALA A 1 85 ? -11.877 -3.993 8.163 1.00 90.69 85 ALA A O 1
ATOM 662 N N . ASN A 1 86 ? -10.427 -5.125 6.892 1.00 93.94 86 ASN A N 1
ATOM 663 C CA . ASN A 1 86 ? -9.273 -4.904 7.763 1.00 93.94 86 ASN A CA 1
ATOM 664 C C . ASN A 1 86 ? -7.972 -4.732 6.950 1.00 93.94 86 ASN A C 1
ATOM 666 O O . ASN A 1 86 ? -7.907 -5.177 5.799 1.00 93.94 86 ASN A O 1
ATOM 670 N N . PRO A 1 87 ? -6.951 -4.075 7.530 1.00 94.44 87 PRO A N 1
ATOM 671 C CA . PRO A 1 87 ? -5.642 -3.893 6.906 1.00 94.44 87 PRO A CA 1
ATOM 672 C C . PRO A 1 87 ? -4.998 -5.179 6.404 1.00 94.44 87 PRO A C 1
ATOM 674 O O . PRO A 1 87 ? -4.499 -5.191 5.282 1.00 94.44 87 PRO A O 1
ATOM 677 N N . GLU A 1 88 ? -5.046 -6.254 7.185 1.00 95.44 88 GLU A N 1
ATOM 678 C CA . GLU A 1 88 ? -4.446 -7.543 6.830 1.00 95.44 88 GLU A CA 1
ATOM 679 C C . GLU A 1 88 ? -4.998 -8.110 5.509 1.00 95.44 88 GLU A C 1
ATOM 681 O O . GLU A 1 88 ? -4.235 -8.605 4.685 1.00 95.44 88 GLU A O 1
ATOM 686 N N . GLU A 1 89 ? -6.301 -7.973 5.244 1.00 94.44 89 GLU A N 1
ATOM 687 C CA . GLU A 1 89 ? -6.906 -8.477 4.008 1.00 94.44 89 GLU A CA 1
ATOM 688 C C . GLU A 1 89 ? -6.797 -7.486 2.846 1.00 94.44 89 GLU A C 1
ATOM 690 O O . GLU A 1 89 ? -6.479 -7.875 1.718 1.00 94.44 89 GLU A O 1
ATOM 695 N N . TYR A 1 90 ? -7.124 -6.209 3.078 1.00 93.25 90 TYR A N 1
ATOM 696 C CA . TYR A 1 90 ? -7.251 -5.260 1.973 1.00 93.25 90 TYR A CA 1
ATOM 697 C C . TYR A 1 90 ? -5.890 -4.904 1.370 1.00 93.25 90 TYR A C 1
ATOM 699 O O . TYR A 1 90 ? -5.804 -4.659 0.168 1.00 93.25 90 TYR A O 1
ATOM 707 N N . THR A 1 91 ? -4.825 -4.878 2.178 1.00 94.38 91 THR A N 1
ATOM 708 C CA . THR A 1 91 ? -3.487 -4.528 1.684 1.00 94.38 91 THR A CA 1
ATOM 709 C C . THR A 1 91 ? -2.966 -5.581 0.712 1.00 94.38 91 THR A C 1
ATOM 711 O O . THR A 1 91 ? -2.493 -5.231 -0.369 1.00 94.38 91 THR A O 1
ATOM 714 N N . VAL A 1 92 ? -3.154 -6.862 1.047 1.00 94.19 92 VAL A N 1
ATOM 715 C CA . VAL A 1 92 ? -2.814 -8.010 0.197 1.00 94.19 92 VAL A CA 1
ATOM 716 C C . VAL A 1 92 ? -3.613 -7.980 -1.103 1.00 94.19 92 VAL A C 1
ATOM 718 O O . VAL A 1 92 ? -3.023 -8.064 -2.178 1.00 94.19 92 VAL A O 1
ATOM 721 N N . LYS A 1 93 ? -4.937 -7.792 -1.026 1.00 94.06 93 LYS A N 1
ATOM 722 C CA . LYS A 1 93 ? -5.809 -7.757 -2.214 1.00 94.06 93 LYS A CA 1
ATOM 723 C C . LYS A 1 93 ? -5.448 -6.625 -3.174 1.00 94.06 93 LYS A C 1
ATOM 725 O O . LYS A 1 93 ? -5.387 -6.848 -4.378 1.00 94.06 93 LYS A O 1
ATOM 730 N N . LEU A 1 94 ? -5.185 -5.424 -2.658 1.00 92.44 94 LEU A N 1
ATOM 731 C CA . LEU A 1 94 ? -4.817 -4.276 -3.492 1.00 92.44 94 LEU A CA 1
ATOM 732 C C . LEU A 1 94 ? -3.421 -4.438 -4.107 1.00 92.44 94 LEU A C 1
ATOM 734 O O . LEU A 1 94 ? -3.235 -4.116 -5.278 1.00 92.44 94 LEU A O 1
ATOM 738 N N . ALA A 1 95 ? -2.456 -4.976 -3.354 1.00 93.69 95 ALA A N 1
ATOM 739 C CA . ALA A 1 95 ? -1.123 -5.273 -3.873 1.00 93.69 95 ALA A CA 1
ATOM 740 C C . ALA A 1 95 ? -1.169 -6.326 -4.993 1.00 93.69 95 ALA A C 1
ATOM 742 O O . ALA A 1 95 ? -0.595 -6.114 -6.059 1.00 93.69 95 ALA A O 1
ATOM 743 N N . GLN A 1 96 ? -1.903 -7.424 -4.782 1.00 94.75 96 GLN A N 1
ATOM 744 C CA . GLN A 1 96 ? -2.134 -8.452 -5.801 1.00 94.75 96 GLN A CA 1
ATOM 745 C C . GLN A 1 96 ? -2.845 -7.877 -7.026 1.00 94.75 96 GLN A C 1
ATOM 747 O O . GLN A 1 96 ? -2.388 -8.085 -8.146 1.00 94.75 96 GLN A O 1
ATOM 752 N N . GLY A 1 97 ? -3.896 -7.080 -6.816 1.00 93.31 97 GLY A N 1
ATOM 753 C CA . GLY A 1 97 ? -4.606 -6.403 -7.894 1.00 93.31 97 GLY A CA 1
ATOM 754 C C . GLY A 1 97 ? -3.676 -5.539 -8.745 1.00 93.31 97 GLY A C 1
ATOM 755 O O . GLY A 1 97 ? -3.750 -5.594 -9.968 1.00 93.31 97 GLY A O 1
ATOM 756 N N . LEU A 1 98 ? -2.747 -4.793 -8.141 1.00 91.69 98 LEU A N 1
ATOM 757 C CA . LEU A 1 98 ? -1.794 -3.995 -8.914 1.00 91.69 98 LEU A CA 1
ATOM 758 C C . LEU A 1 98 ? -0.798 -4.862 -9.701 1.00 91.69 98 LEU A C 1
ATOM 760 O O . LEU A 1 98 ? -0.521 -4.557 -10.862 1.00 91.69 98 LEU A O 1
ATOM 764 N N . VAL A 1 99 ? -0.301 -5.956 -9.115 1.00 93.94 99 VAL A N 1
ATOM 765 C CA . VAL A 1 99 ? 0.549 -6.923 -9.835 1.00 93.94 99 VAL A CA 1
ATOM 766 C C . VAL A 1 99 ? -0.206 -7.536 -11.020 1.00 93.94 99 VAL A C 1
ATOM 768 O O . VAL A 1 99 ? 0.351 -7.665 -12.104 1.00 93.94 99 VAL A O 1
ATOM 771 N N . GLU A 1 100 ? -1.481 -7.882 -10.867 1.00 94.06 100 GLU A N 1
ATOM 772 C CA . GLU A 1 100 ? -2.271 -8.491 -11.943 1.00 94.06 100 GLU A CA 1
ATOM 773 C C . GLU A 1 100 ? -2.631 -7.497 -13.048 1.00 94.06 100 GLU A C 1
ATOM 775 O O . GLU A 1 100 ? -2.561 -7.815 -14.235 1.00 94.06 100 GLU A O 1
ATOM 780 N N . LYS A 1 101 ? -3.041 -6.287 -12.664 1.00 92.69 101 LYS A N 1
ATOM 781 C CA . LYS A 1 101 ? -3.583 -5.297 -13.598 1.00 92.69 101 LYS A CA 1
ATOM 782 C C . LYS A 1 101 ? -2.505 -4.465 -14.274 1.00 92.69 101 LYS A C 1
ATOM 784 O O . LYS A 1 101 ? -2.796 -3.864 -15.305 1.00 92.69 101 LYS A O 1
ATOM 789 N N . GLN A 1 102 ? -1.301 -4.398 -13.693 1.00 90.75 102 GLN A N 1
ATOM 790 C CA . GLN A 1 102 ? -0.165 -3.589 -14.165 1.00 90.75 102 GLN A CA 1
ATOM 791 C C . GLN A 1 102 ? -0.482 -2.088 -14.318 1.00 90.75 102 GLN A C 1
ATOM 793 O O . GLN A 1 102 ? 0.323 -1.326 -14.841 1.00 90.75 102 GLN A O 1
ATOM 798 N N . ASN A 1 103 ? -1.660 -1.656 -13.869 1.00 86.50 103 ASN A N 1
ATOM 799 C CA . ASN A 1 103 ? -2.148 -0.295 -13.955 1.00 86.50 103 ASN A CA 1
ATOM 800 C C . ASN A 1 103 ? -3.029 -0.031 -12.722 1.00 86.50 103 ASN A C 1
ATOM 802 O O . ASN A 1 103 ? -4.021 -0.742 -12.527 1.00 86.50 103 ASN A O 1
ATOM 806 N N . PRO A 1 104 ? -2.694 0.973 -11.896 1.00 84.06 104 PRO A N 1
ATOM 807 C CA . PRO A 1 104 ? -3.440 1.282 -10.684 1.00 84.06 104 PRO A CA 1
ATOM 808 C C . PRO A 1 104 ? -4.869 1.768 -10.912 1.00 84.06 104 PRO A C 1
ATOM 810 O O . PRO A 1 104 ? -5.711 1.563 -10.043 1.00 84.06 104 PRO A O 1
ATOM 813 N N . GLU A 1 105 ? -5.171 2.355 -12.071 1.00 85.44 105 GLU A N 1
ATOM 814 C CA . GLU A 1 105 ? -6.532 2.780 -12.430 1.00 85.44 105 GLU A CA 1
ATOM 815 C C . GLU A 1 105 ? -7.472 1.588 -12.654 1.00 85.44 105 GLU A C 1
ATOM 817 O O . GLU A 1 105 ? -8.688 1.720 -12.544 1.00 85.44 105 GLU A O 1
ATOM 822 N N . ASN A 1 106 ? -6.906 0.407 -12.921 1.00 86.69 106 ASN A N 1
ATOM 823 C CA . ASN A 1 106 ? -7.643 -0.826 -13.191 1.00 86.69 106 ASN A CA 1
ATOM 824 C C . ASN A 1 106 ? -7.771 -1.738 -11.959 1.00 86.69 106 ASN A C 1
ATOM 826 O O . ASN A 1 106 ? -8.298 -2.849 -12.077 1.00 86.69 106 ASN A O 1
ATOM 830 N N . VAL A 1 107 ? -7.257 -1.320 -10.798 1.00 87.06 107 VAL A N 1
ATOM 831 C CA . VAL A 1 107 ? -7.342 -2.100 -9.557 1.00 87.06 107 VAL A CA 1
ATOM 832 C C . VAL A 1 107 ? -8.751 -1.990 -8.977 1.00 87.06 107 VAL A C 1
ATOM 834 O O . VAL A 1 107 ? -9.288 -0.900 -8.796 1.00 87.06 107 VAL A O 1
ATOM 837 N N . ASP A 1 108 ? -9.350 -3.138 -8.665 1.00 86.12 108 ASP A N 1
ATOM 838 C CA . ASP A 1 108 ? -10.661 -3.213 -8.026 1.00 86.12 108 ASP A CA 1
ATOM 839 C C . ASP A 1 108 ? -10.605 -2.775 -6.559 1.00 86.12 108 ASP A C 1
ATOM 841 O O . ASP A 1 108 ? -9.723 -3.179 -5.800 1.00 86.12 108 ASP A O 1
ATOM 845 N N . GLY A 1 109 ? -11.597 -1.992 -6.132 1.00 82.56 109 GLY A N 1
ATOM 846 C CA . GLY A 1 109 ? -11.745 -1.644 -4.722 1.00 82.56 109 GLY A CA 1
ATOM 847 C C . GLY A 1 109 ? -12.234 -2.793 -3.853 1.00 82.56 109 GLY A C 1
ATOM 848 O O . GLY A 1 109 ? -12.881 -3.732 -4.327 1.00 82.56 109 GLY A O 1
ATOM 849 N N . VAL A 1 110 ? -11.954 -2.664 -2.560 1.00 79.12 110 VAL A N 1
ATOM 850 C CA . VAL A 1 110 ? -12.111 -3.706 -1.534 1.00 79.12 110 VAL A CA 1
ATOM 851 C C . VAL A 1 110 ? -13.025 -3.285 -0.397 1.00 79.12 110 VAL A C 1
ATOM 853 O O . VAL A 1 110 ? -13.279 -2.068 -0.245 1.00 79.12 110 VAL A O 1
#

Foldseek 3Di:
DFDDPPQNLVQLVVQLDDPPDQDDFDKDKDWDPDADPVQWIWMKIFGDDPSFTPFMFIFIAGNPHGDTQLPPPVQQVVCCVVPVGGRVPQRVQQRVQCRVVVHSVRRTGD

pLDDT: mean 85.95, std 14.31, range [41.38, 98.06]